Protein AF-A0A6I4R795-F1 (afdb_monomer)

Foldseek 3Di:
DDDDDDDVVVVVVVVVVVVVPDDPPPPQDDLVVLLVLLVVQLVLLVLLLVLLVCCQVVNPVVVSVVSNVVSLVSNVVSLVSQCSNQPDPQLNVLSVVLVVLSVVLNVLSPDRDDPVSSVVNVVSSVVSSVSSVVSSVVSVD

Solvent-accessible surface area (backbone atoms only — not comparable to full-atom values): 7794 Å² total; per-residue (Å²): 140,87,86,86,87,8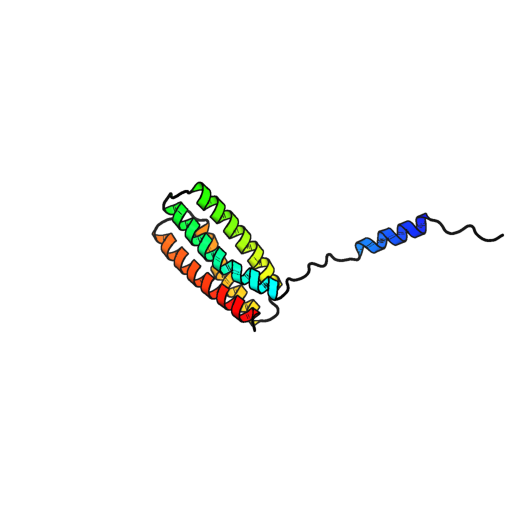0,60,70,68,60,57,54,56,57,58,64,60,59,71,76,71,63,73,84,79,76,74,72,68,50,68,73,55,45,38,52,42,32,53,46,41,31,57,31,39,53,47,34,50,51,19,40,52,26,43,56,68,66,48,64,37,71,61,20,49,54,50,27,55,54,28,52,55,51,43,51,56,41,50,52,55,46,65,72,42,43,89,47,69,67,48,39,53,44,48,52,56,34,47,57,47,44,54,60,36,49,57,57,63,75,43,85,64,46,77,72,54,50,55,54,46,49,53,40,32,53,52,41,30,53,39,25,50,52,42,29,61,59,66,75,107

Secondary structure (DSSP, 8-state):
-------HHHHHHHHHHHTTS------PPPHHHHHHHHHHHHHHHHHHHHHHHHHHTTSSHHHHHHHHHHHHHHHHHHHHHHHHH--SHHHHHHHHHHHHHHHHHHHHHTSPP-HHHHHHHHHHHHHHHHHHHHHHHHH--

Mean predicted aligned error: 9.08 Å

Radius of gyration: 23.92 Å; Cα contacts (8 Å, |Δi|>4): 121; chains: 1; bounding box: 55×67×53 Å

Sequence (141 aa):
MFSRLLNPHLLGRLLLGLALLCPPAWAAIGDAEAMNLAGMQRMLSQRIAKSYLMIGAEVRSDVALQQLDQSVARFESNFLALSEYAPNADIRAALEQAGSTWQAYRELALSRPSREQAVHLLQLSDQLLAQSEQVVLLIER

pLDDT: mean 88.94, std 16.86, range [44.03, 98.88]

Structure (mmCIF, N/CA/C/O backbone):
data_AF-A0A6I4R795-F1
#
_entry.id   AF-A0A6I4R795-F1
#
loop_
_atom_site.group_PDB
_atom_site.id
_atom_site.type_symbol
_atom_site.label_atom_id
_atom_site.label_alt_id
_atom_site.label_comp_id
_atom_site.label_asym_id
_atom_site.label_entity_id
_atom_site.label_seq_id
_atom_site.pdbx_PDB_ins_code
_atom_site.Cartn_x
_atom_site.Cartn_y
_atom_site.Cartn_z
_atom_site.occupancy
_atom_site.B_iso_or_equiv
_atom_site.auth_seq_id
_atom_site.auth_comp_id
_atom_site.auth_asym_id
_atom_site.auth_atom_id
_atom_site.pdbx_PDB_model_num
ATOM 1 N N . MET A 1 1 ? 40.688 56.630 -31.949 1.00 44.94 1 MET A N 1
ATOM 2 C CA . MET A 1 1 ? 40.183 56.614 -30.558 1.00 44.94 1 MET A CA 1
ATOM 3 C C . MET A 1 1 ? 38.809 55.942 -30.551 1.00 44.94 1 MET A C 1
ATOM 5 O O . MET A 1 1 ? 37.789 56.601 -30.426 1.00 44.94 1 MET A O 1
ATOM 9 N N . PHE A 1 2 ? 38.785 54.630 -30.802 1.00 47.84 2 PHE A N 1
ATOM 10 C CA . PHE A 1 2 ? 37.574 53.807 -30.901 1.00 47.84 2 PHE A CA 1
ATOM 11 C C . PHE A 1 2 ? 37.565 52.845 -29.713 1.00 47.84 2 PHE A C 1
ATOM 13 O O . PHE A 1 2 ? 38.410 51.957 -29.661 1.00 47.84 2 PHE A O 1
ATOM 20 N N . SER A 1 3 ? 36.674 53.062 -28.745 1.00 44.03 3 SER A N 1
ATOM 21 C CA . SER A 1 3 ? 36.168 52.041 -27.804 1.00 44.03 3 SER A CA 1
ATOM 22 C C . SER A 1 3 ? 35.321 52.694 -26.706 1.00 44.03 3 SER A C 1
ATOM 24 O O . SER A 1 3 ? 35.666 52.751 -25.532 1.00 44.03 3 SER A O 1
ATOM 26 N N . ARG A 1 4 ? 34.141 53.173 -27.086 1.00 61.34 4 ARG A N 1
ATOM 27 C CA . ARG A 1 4 ? 32.976 53.118 -26.203 1.00 61.34 4 ARG A CA 1
ATOM 28 C C . ARG A 1 4 ? 31.919 52.405 -27.011 1.00 61.34 4 ARG A C 1
ATOM 30 O O . ARG A 1 4 ? 31.556 52.947 -28.042 1.00 61.34 4 ARG A O 1
ATOM 37 N N . LEU A 1 5 ? 31.538 51.200 -26.593 1.00 56.28 5 LEU A N 1
ATOM 38 C CA . LEU A 1 5 ? 30.256 50.526 -26.853 1.00 56.28 5 LEU A CA 1
ATOM 39 C C . LEU A 1 5 ? 30.387 49.049 -26.442 1.00 56.28 5 LEU A C 1
ATOM 41 O O . LEU A 1 5 ? 30.298 48.141 -27.257 1.00 56.28 5 LEU A O 1
ATOM 45 N N . LEU A 1 6 ? 30.585 48.802 -25.147 1.00 57.09 6 LEU A N 1
ATOM 46 C CA . LEU A 1 6 ? 30.118 47.553 -24.556 1.00 57.09 6 LEU A CA 1
ATOM 47 C C . LEU A 1 6 ? 29.203 47.943 -23.401 1.00 57.09 6 LEU A C 1
ATOM 49 O O . LEU A 1 6 ? 29.653 48.352 -22.335 1.00 57.09 6 LEU A O 1
ATOM 53 N N . ASN A 1 7 ? 27.904 47.957 -23.689 1.00 58.22 7 ASN A N 1
ATOM 54 C CA . ASN A 1 7 ? 26.872 48.392 -22.759 1.00 58.22 7 ASN A CA 1
ATOM 55 C C . ASN A 1 7 ? 26.670 47.269 -21.718 1.00 58.22 7 ASN A C 1
ATOM 57 O O . ASN A 1 7 ? 26.178 46.202 -22.092 1.00 58.22 7 ASN A O 1
ATOM 61 N N . PRO A 1 8 ? 27.014 47.459 -20.431 1.00 56.78 8 PRO A N 1
ATOM 62 C CA . PRO A 1 8 ? 26.956 46.391 -19.421 1.00 56.78 8 PRO A CA 1
ATOM 63 C C . PRO A 1 8 ? 25.525 45.871 -19.194 1.00 56.78 8 PRO A C 1
ATOM 65 O O . PRO A 1 8 ? 25.318 44.726 -18.799 1.00 56.78 8 PRO A O 1
ATOM 68 N N . HIS A 1 9 ? 24.521 46.682 -19.531 1.00 54.34 9 HIS A N 1
ATOM 69 C CA . HIS A 1 9 ? 23.107 46.319 -19.456 1.00 54.34 9 HIS A CA 1
ATOM 70 C C . HIS A 1 9 ? 22.657 45.329 -20.548 1.00 54.34 9 HIS A C 1
ATOM 72 O O . HIS A 1 9 ? 21.691 44.597 -20.332 1.00 54.34 9 HIS A O 1
ATOM 78 N N . LEU A 1 10 ? 23.346 45.269 -21.698 1.00 53.44 10 LEU A N 1
ATOM 79 C CA . LEU A 1 10 ? 23.061 44.284 -22.755 1.00 53.44 10 LEU A CA 1
ATOM 80 C C . LEU A 1 10 ? 23.545 42.883 -22.352 1.00 53.44 10 LEU A C 1
ATOM 82 O O . LEU A 1 10 ? 22.835 41.910 -22.591 1.00 53.44 10 LEU A O 1
ATOM 86 N N . LEU A 1 11 ? 24.690 42.787 -21.664 1.00 53.25 11 LEU A N 1
ATOM 87 C CA . LEU A 1 11 ? 25.207 41.520 -21.132 1.00 53.25 11 LEU A CA 1
ATOM 88 C C . LEU A 1 11 ? 24.305 40.958 -20.017 1.00 53.25 11 LEU A C 1
ATOM 90 O O . LEU A 1 11 ? 24.010 39.765 -19.997 1.00 53.25 11 LEU A O 1
ATOM 94 N N . GLY A 1 12 ? 23.815 41.825 -19.121 1.00 53.44 12 GLY A N 1
ATOM 95 C CA . GLY A 1 12 ? 22.928 41.424 -18.021 1.00 53.44 12 GLY A CA 1
ATOM 96 C C . GLY A 1 12 ? 21.555 40.923 -18.483 1.00 53.44 12 GLY A C 1
ATOM 97 O O . GLY A 1 12 ? 21.025 39.970 -17.915 1.00 53.44 12 GLY A O 1
ATOM 98 N N . ARG A 1 13 ? 20.992 41.508 -19.551 1.00 53.84 13 ARG A N 1
ATOM 99 C CA . ARG A 1 13 ? 19.722 41.047 -20.143 1.00 53.84 13 ARG A CA 1
ATOM 100 C C . ARG A 1 13 ? 19.858 39.721 -20.895 1.00 53.84 13 ARG A C 1
ATOM 102 O O . ARG A 1 13 ? 18.910 38.943 -20.896 1.00 53.84 13 ARG A O 1
ATOM 109 N N . LEU A 1 14 ? 21.025 39.443 -21.480 1.00 52.69 14 LEU A N 1
ATOM 110 C CA . LEU A 1 14 ? 21.303 38.167 -22.147 1.00 52.69 14 LEU A CA 1
ATOM 111 C C . LEU A 1 14 ? 21.451 37.011 -21.136 1.00 52.69 14 LEU A C 1
ATOM 113 O O . LEU A 1 14 ? 20.975 35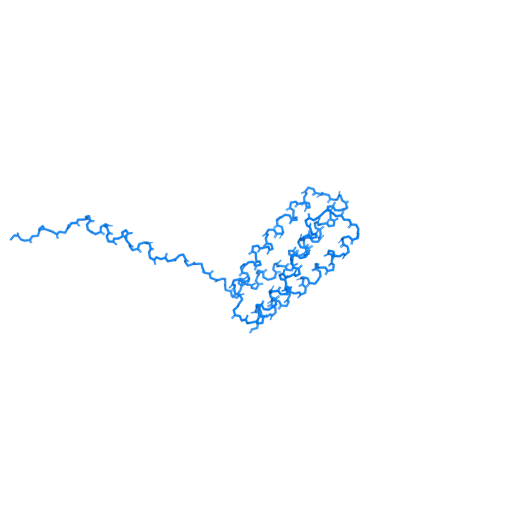.908 -21.386 1.00 52.69 14 LEU A O 1
ATOM 117 N N . LEU A 1 15 ? 22.054 37.278 -19.971 1.00 53.59 15 LEU A N 1
ATOM 118 C CA . LEU A 1 15 ? 22.237 36.292 -18.898 1.00 53.59 15 LEU A CA 1
ATOM 119 C C . LEU A 1 15 ? 20.935 35.968 -18.143 1.00 53.59 15 LEU A C 1
ATOM 121 O O . LEU A 1 15 ? 20.735 34.819 -17.758 1.00 53.59 15 LEU A O 1
ATOM 125 N N . LEU A 1 16 ? 20.020 36.934 -17.979 1.00 52.47 16 LEU A N 1
ATOM 126 C CA . LEU A 1 16 ? 18.722 36.689 -17.329 1.00 52.47 16 LEU A CA 1
ATOM 127 C C . LEU A 1 16 ? 17.754 35.856 -18.191 1.00 52.47 16 LEU A C 1
ATOM 129 O O . LEU A 1 16 ? 16.878 35.186 -17.653 1.00 52.47 16 LEU A O 1
ATOM 133 N N . GLY A 1 17 ? 17.905 35.887 -19.520 1.00 54.12 17 GLY A N 1
ATOM 134 C CA . GLY A 1 17 ? 17.076 35.103 -20.443 1.00 54.12 17 GLY A CA 1
ATOM 135 C C . GLY A 1 17 ? 17.434 33.614 -20.491 1.00 54.12 17 GLY A C 1
ATOM 136 O O . GLY A 1 17 ? 16.569 32.790 -20.774 1.00 54.12 17 GLY A O 1
ATOM 137 N N . LEU A 1 18 ? 18.684 33.247 -20.178 1.00 55.31 18 LEU A N 1
ATOM 138 C CA . LEU A 1 18 ? 19.157 31.860 -20.281 1.00 55.31 18 LEU A CA 1
ATOM 139 C C . LEU A 1 18 ? 18.729 30.966 -19.104 1.00 55.31 18 LEU A C 1
ATOM 141 O O . LEU A 1 18 ? 18.682 29.748 -19.250 1.00 55.31 18 LEU A O 1
ATOM 145 N N . ALA A 1 19 ? 18.399 31.547 -17.947 1.00 54.69 19 ALA A N 1
ATOM 146 C CA . ALA A 1 19 ? 18.033 30.791 -16.746 1.00 54.69 19 ALA A CA 1
ATOM 147 C C . ALA A 1 19 ? 16.602 30.212 -16.783 1.00 54.69 19 ALA A C 1
ATOM 149 O O . ALA A 1 19 ? 16.281 29.334 -15.989 1.00 54.69 19 ALA A O 1
ATOM 150 N N . LEU A 1 20 ? 15.749 30.673 -17.707 1.00 56.16 20 LEU A N 1
ATOM 151 C CA . LEU A 1 20 ? 14.352 30.229 -17.844 1.00 56.16 20 LEU A CA 1
ATOM 152 C C . LEU A 1 20 ? 14.162 29.072 -18.843 1.00 56.16 20 LEU A C 1
ATOM 154 O O . LEU A 1 20 ? 13.042 28.611 -19.035 1.00 56.16 20 LEU A O 1
ATOM 158 N N . LEU A 1 21 ? 15.238 28.605 -19.485 1.00 59.59 21 LEU A N 1
ATOM 159 C CA . LEU A 1 21 ? 15.201 27.540 -20.498 1.00 59.59 21 LEU A CA 1
ATOM 160 C C . LEU A 1 21 ? 15.594 26.161 -19.958 1.00 59.59 21 LEU A C 1
ATOM 162 O O . LEU A 1 21 ? 15.580 25.197 -20.719 1.00 59.59 21 LEU A O 1
ATOM 166 N N . CYS A 1 22 ? 15.947 26.047 -18.676 1.00 57.31 22 CYS A N 1
ATOM 167 C CA . CYS A 1 22 ? 16.197 24.751 -18.061 1.00 57.31 22 CYS A CA 1
ATOM 168 C C . CYS A 1 22 ? 14.867 24.218 -17.510 1.00 57.31 22 CYS A C 1
ATOM 170 O O . CYS A 1 22 ? 14.406 24.729 -16.484 1.00 57.31 22 CYS A O 1
ATOM 172 N N . PRO A 1 23 ? 14.206 23.244 -18.164 1.00 61.44 23 PRO A N 1
ATOM 173 C CA . PRO A 1 23 ? 13.105 22.552 -17.514 1.00 61.44 23 PRO A CA 1
ATOM 174 C C . PRO A 1 23 ? 13.640 21.936 -16.213 1.00 61.44 23 PRO A C 1
ATOM 176 O O . PRO A 1 23 ? 14.790 21.484 -16.190 1.00 61.44 23 PRO A O 1
ATOM 179 N N . PRO A 1 24 ? 12.857 21.915 -15.120 1.00 59.56 24 PRO A N 1
ATOM 180 C CA . PRO A 1 24 ? 13.253 21.155 -13.950 1.00 59.56 24 PRO A CA 1
ATOM 181 C C . PRO A 1 24 ? 13.452 19.708 -14.406 1.00 59.56 24 PRO A C 1
ATOM 183 O O . PRO A 1 24 ? 12.507 19.049 -14.834 1.00 59.56 24 PRO A O 1
ATOM 186 N N . ALA A 1 25 ? 14.693 19.229 -14.371 1.00 54.62 25 ALA A N 1
ATOM 187 C CA . ALA A 1 25 ? 14.978 17.824 -14.574 1.00 54.62 25 ALA A CA 1
ATOM 188 C C . ALA A 1 25 ? 14.459 17.097 -13.332 1.00 54.62 25 ALA A C 1
ATOM 190 O O . ALA A 1 25 ? 15.159 16.979 -12.328 1.00 54.62 25 ALA A O 1
ATOM 191 N N . TRP A 1 26 ? 13.196 16.674 -13.366 1.00 57.97 26 TRP A N 1
ATOM 192 C CA . TRP A 1 26 ? 12.729 15.624 -12.476 1.00 57.97 26 TRP A CA 1
ATOM 193 C C . TRP A 1 26 ? 13.479 14.381 -12.928 1.00 57.97 26 TRP A C 1
ATOM 195 O O . TRP A 1 26 ? 13.158 13.787 -13.955 1.00 57.97 26 TRP A O 1
ATOM 205 N N . ALA A 1 27 ? 14.584 14.083 -12.249 1.00 60.44 27 ALA A N 1
ATOM 206 C CA . ALA A 1 27 ? 15.297 12.849 -12.493 1.00 60.44 27 ALA A CA 1
ATOM 207 C C . ALA A 1 27 ? 14.328 11.719 -12.141 1.00 60.44 27 ALA A C 1
ATOM 209 O O . ALA A 1 27 ? 13.964 11.561 -10.977 1.00 60.44 27 ALA A O 1
ATOM 210 N N . ALA A 1 28 ? 13.868 10.987 -13.157 1.00 77.69 28 ALA A N 1
ATOM 211 C CA . ALA A 1 28 ? 13.176 9.730 -12.936 1.00 77.69 28 ALA A CA 1
ATOM 212 C C . ALA A 1 28 ? 14.075 8.847 -12.058 1.00 77.69 28 ALA A C 1
ATOM 214 O O . ALA A 1 28 ? 15.293 8.808 -12.262 1.00 77.69 28 ALA A O 1
ATOM 215 N N . ILE A 1 29 ? 13.484 8.194 -11.057 1.00 91.62 29 ILE A N 1
ATOM 216 C CA . ILE A 1 29 ? 14.232 7.331 -10.140 1.00 91.62 29 ILE A CA 1
ATOM 217 C C . ILE A 1 29 ? 14.940 6.219 -10.929 1.00 91.62 29 ILE A C 1
ATOM 219 O O . ILE A 1 29 ? 14.424 5.733 -11.934 1.00 91.62 29 ILE A O 1
ATOM 223 N N . GLY A 1 30 ? 16.135 5.826 -10.491 1.00 92.88 30 GLY A N 1
ATOM 224 C CA . GLY A 1 30 ? 16.864 4.702 -11.089 1.00 92.88 30 GLY A CA 1
ATOM 225 C C . GLY A 1 30 ? 16.435 3.351 -10.509 1.00 92.88 30 GLY A C 1
ATOM 226 O O . GLY A 1 30 ? 15.780 3.299 -9.468 1.00 92.88 30 GLY A O 1
ATOM 227 N N . ASP A 1 31 ? 16.881 2.251 -11.122 1.00 92.56 31 ASP A N 1
ATOM 228 C CA . ASP A 1 31 ? 16.495 0.879 -10.740 1.00 92.56 31 ASP A CA 1
ATOM 229 C C . ASP A 1 31 ? 16.756 0.564 -9.258 1.00 92.56 31 ASP A C 1
ATOM 231 O O . ASP A 1 31 ? 15.908 -0.007 -8.577 1.00 92.56 31 ASP A O 1
ATOM 235 N N . ALA A 1 32 ? 17.904 0.990 -8.718 1.00 93.88 32 ALA A N 1
ATOM 236 C CA . ALA A 1 32 ? 18.248 0.767 -7.312 1.00 93.88 32 ALA A CA 1
ATOM 237 C C . ALA A 1 32 ? 17.300 1.503 -6.346 1.00 93.88 32 ALA A C 1
ATOM 239 O O . ALA A 1 32 ? 16.933 0.976 -5.293 1.00 93.88 32 ALA A O 1
ATOM 240 N N . GLU A 1 33 ? 16.887 2.720 -6.702 1.00 96.06 33 GLU A N 1
ATOM 241 C CA . GLU A 1 33 ? 15.919 3.479 -5.915 1.00 96.06 33 GLU A CA 1
ATOM 242 C C . GLU A 1 33 ? 14.526 2.858 -6.037 1.00 96.06 33 GLU A C 1
ATOM 244 O O . GLU A 1 33 ? 13.886 2.617 -5.014 1.00 96.06 33 GLU A O 1
ATOM 249 N N . ALA A 1 34 ? 14.097 2.504 -7.251 1.00 95.75 34 ALA A N 1
ATOM 250 C CA . ALA A 1 34 ? 12.834 1.818 -7.500 1.00 95.75 34 ALA A CA 1
ATOM 251 C C . ALA A 1 34 ? 12.735 0.494 -6.721 1.00 95.75 34 ALA A C 1
ATOM 253 O O . ALA A 1 34 ? 11.729 0.239 -6.059 1.00 95.75 34 ALA A O 1
ATOM 254 N N . MET A 1 35 ? 13.801 -0.307 -6.697 1.00 94.69 35 MET A N 1
ATOM 255 C CA . MET A 1 35 ? 13.879 -1.543 -5.915 1.00 94.69 35 MET A CA 1
ATOM 256 C C . MET A 1 35 ? 13.709 -1.285 -4.412 1.00 94.69 35 MET A C 1
ATOM 258 O O . MET A 1 35 ? 12.946 -1.983 -3.741 1.00 94.69 35 MET A O 1
ATOM 262 N N . ASN A 1 36 ? 14.357 -0.246 -3.874 1.00 97.25 36 ASN A N 1
ATOM 263 C CA . ASN A 1 36 ? 14.192 0.142 -2.474 1.00 97.25 36 ASN A CA 1
ATOM 264 C C . ASN A 1 36 ? 12.764 0.633 -2.173 1.00 97.25 36 ASN A C 1
ATOM 266 O O . ASN A 1 36 ? 12.182 0.239 -1.160 1.00 97.25 36 ASN A O 1
ATOM 270 N N . LEU A 1 37 ? 12.171 1.455 -3.048 1.00 98.06 37 LEU A N 1
ATOM 271 C CA . LEU A 1 37 ? 10.789 1.915 -2.893 1.00 98.06 37 LEU A CA 1
ATOM 272 C C . LEU A 1 37 ? 9.804 0.738 -2.917 1.00 98.06 37 LEU A C 1
ATOM 274 O O . LEU A 1 37 ? 8.981 0.626 -2.009 1.00 98.06 37 LEU A O 1
ATOM 278 N N . ALA A 1 38 ? 9.922 -0.169 -3.891 1.00 95.94 38 ALA A N 1
ATOM 279 C CA . ALA A 1 38 ? 9.095 -1.372 -3.992 1.00 95.94 38 ALA A CA 1
ATOM 280 C C . ALA A 1 38 ? 9.283 -2.289 -2.770 1.00 95.94 38 ALA A C 1
ATOM 282 O O . ALA A 1 38 ? 8.313 -2.771 -2.181 1.00 95.94 38 ALA A O 1
ATOM 283 N N . GLY A 1 39 ? 10.523 -2.440 -2.298 1.00 96.69 39 GLY A N 1
ATOM 284 C CA . GLY A 1 39 ? 10.837 -3.141 -1.059 1.00 96.69 39 GLY A CA 1
ATOM 285 C C . GLY A 1 39 ? 10.155 -2.522 0.166 1.00 96.69 39 GLY A C 1
ATOM 286 O O . GLY A 1 39 ? 9.600 -3.250 0.992 1.00 96.69 39 GLY A O 1
ATOM 287 N N . MET A 1 40 ? 10.128 -1.189 0.268 1.00 98.44 40 MET A N 1
ATOM 288 C CA . MET A 1 40 ? 9.428 -0.482 1.343 1.00 98.44 40 MET A CA 1
ATOM 289 C C . MET A 1 40 ? 7.912 -0.683 1.303 1.00 98.44 40 MET A C 1
ATOM 291 O O . MET A 1 40 ? 7.312 -0.720 2.378 1.00 98.44 40 MET A O 1
ATOM 295 N N . GLN A 1 41 ? 7.291 -0.850 0.129 1.00 98.25 41 GLN A N 1
ATOM 296 C CA . GLN A 1 41 ? 5.841 -1.085 0.029 1.00 98.25 41 GLN A CA 1
ATOM 297 C C . GLN A 1 41 ? 5.401 -2.333 0.800 1.00 98.25 41 GLN A C 1
ATOM 299 O O . GLN A 1 41 ? 4.384 -2.297 1.495 1.00 98.25 41 GLN A O 1
ATOM 304 N N . ARG A 1 42 ? 6.218 -3.395 0.800 1.00 97.75 42 ARG A N 1
ATOM 305 C CA . ARG A 1 42 ? 5.984 -4.599 1.615 1.00 97.75 42 ARG A CA 1
ATOM 306 C C . ARG A 1 42 ? 5.897 -4.263 3.100 1.00 97.75 42 ARG A C 1
ATOM 308 O O . ARG A 1 42 ? 4.899 -4.548 3.755 1.00 97.75 42 ARG A O 1
ATOM 315 N N . MET A 1 43 ? 6.918 -3.591 3.621 1.00 98.44 43 MET A N 1
ATOM 316 C CA . MET A 1 43 ? 6.971 -3.200 5.030 1.00 98.44 43 MET A CA 1
ATOM 317 C C . MET A 1 43 ? 5.850 -2.213 5.396 1.00 98.44 43 MET A C 1
ATOM 319 O O . MET A 1 43 ? 5.243 -2.334 6.461 1.00 98.44 43 MET A O 1
ATOM 323 N N . LEU A 1 44 ? 5.543 -1.257 4.517 1.00 98.81 44 LEU A N 1
ATOM 324 C CA . LEU A 1 44 ? 4.477 -0.277 4.717 1.00 98.81 44 LEU A CA 1
ATOM 325 C C . LEU A 1 44 ? 3.098 -0.939 4.760 1.00 98.81 44 LEU A C 1
ATOM 327 O O . LEU A 1 44 ? 2.340 -0.639 5.678 1.00 98.81 44 LEU A O 1
ATOM 331 N N . SER A 1 45 ? 2.804 -1.876 3.851 1.00 98.44 45 SER A N 1
ATOM 332 C CA . SER A 1 45 ? 1.528 -2.608 3.835 1.00 98.44 45 SER A CA 1
ATOM 333 C C . SER A 1 45 ? 1.265 -3.313 5.169 1.00 98.44 45 SER A C 1
ATOM 335 O O . SER A 1 45 ? 0.226 -3.103 5.790 1.00 98.44 45 SER A O 1
ATOM 337 N N . GLN A 1 46 ? 2.261 -4.027 5.691 1.00 98.62 46 GLN A N 1
ATOM 338 C CA . GLN A 1 46 ? 2.161 -4.764 6.949 1.00 98.62 46 GLN A CA 1
ATOM 339 C C . GLN A 1 46 ? 2.090 -3.834 8.169 1.00 98.62 46 GLN A C 1
ATOM 341 O O . GLN A 1 46 ? 1.379 -4.107 9.138 1.00 98.62 46 GLN A O 1
ATOM 346 N N . ARG A 1 47 ? 2.794 -2.695 8.129 1.00 98.81 47 ARG A N 1
ATOM 347 C CA . ARG A 1 47 ? 2.714 -1.680 9.188 1.00 98.81 47 ARG A CA 1
ATOM 348 C C . ARG A 1 47 ? 1.334 -1.023 9.247 1.00 98.81 47 ARG A C 1
ATOM 350 O O . ARG A 1 47 ? 0.838 -0.815 10.349 1.00 98.81 47 ARG A O 1
ATOM 357 N N . ILE A 1 48 ? 0.702 -0.765 8.101 1.00 98.88 48 ILE A N 1
ATOM 358 C CA . ILE A 1 48 ? -0.685 -0.281 8.025 1.00 98.88 48 ILE A CA 1
ATOM 359 C C . ILE A 1 48 ? -1.632 -1.291 8.682 1.00 98.88 48 ILE A C 1
ATOM 361 O O . ILE A 1 48 ? -2.412 -0.905 9.552 1.00 98.88 48 ILE A O 1
ATOM 365 N N . ALA A 1 49 ? -1.504 -2.583 8.357 1.00 98.69 49 ALA A N 1
ATOM 366 C CA . ALA A 1 49 ? -2.349 -3.628 8.935 1.00 98.69 49 ALA A CA 1
ATOM 367 C C . ALA A 1 49 ? -2.196 -3.700 10.453 1.00 98.69 49 ALA A C 1
ATOM 369 O O . ALA A 1 49 ? -3.182 -3.687 11.191 1.00 98.69 49 ALA A O 1
ATOM 370 N N . LYS A 1 50 ? -0.951 -3.692 10.935 1.00 98.62 50 LYS A N 1
ATOM 371 C CA . LYS A 1 50 ? -0.660 -3.661 12.367 1.00 98.62 50 LYS A CA 1
ATOM 372 C C . LYS A 1 50 ? -1.296 -2.449 13.052 1.00 98.62 50 LYS A C 1
ATOM 374 O O . LYS A 1 50 ? -1.936 -2.620 14.087 1.00 98.62 50 LYS A O 1
ATOM 379 N N . SER A 1 51 ? -1.131 -1.249 12.496 1.00 98.81 51 SER A N 1
ATOM 380 C CA . SER A 1 51 ? -1.710 -0.029 13.063 1.00 98.81 51 SER A CA 1
ATOM 381 C C . SER A 1 51 ? -3.235 -0.087 13.108 1.00 98.81 51 SER A C 1
ATOM 383 O O . SER A 1 51 ? -3.817 0.220 14.145 1.00 98.81 51 SER A O 1
ATOM 385 N N . TYR A 1 52 ? -3.883 -0.547 12.038 1.00 98.69 52 TYR A N 1
ATOM 386 C CA . TYR A 1 52 ? -5.336 -0.710 11.989 1.00 98.69 52 TYR A CA 1
ATOM 387 C C . TYR A 1 52 ? -5.850 -1.653 13.087 1.00 98.69 52 TYR A C 1
ATOM 389 O O . TYR A 1 52 ? -6.790 -1.323 13.814 1.00 98.69 52 TYR A O 1
ATOM 397 N N . LEU A 1 53 ? -5.191 -2.803 13.267 1.00 98.44 53 LEU A N 1
ATOM 398 C CA . LEU A 1 53 ? -5.533 -3.760 14.322 1.00 98.44 53 LEU A CA 1
ATOM 399 C C . LEU A 1 53 ? -5.313 -3.181 15.723 1.00 98.44 53 LEU A C 1
ATOM 401 O O . LEU A 1 53 ? -6.130 -3.406 16.611 1.00 98.44 53 LEU A O 1
ATOM 405 N N . MET A 1 54 ? -4.234 -2.421 15.925 1.00 98.50 54 MET A N 1
ATOM 406 C CA . MET A 1 54 ? -3.966 -1.748 17.198 1.00 98.50 54 MET A CA 1
ATOM 407 C C . MET A 1 54 ? -5.041 -0.709 17.535 1.00 98.50 54 MET A C 1
ATOM 409 O O . MET A 1 54 ? -5.481 -0.663 18.682 1.00 98.50 54 MET A O 1
ATOM 413 N N . ILE A 1 55 ? -5.505 0.070 16.550 1.00 98.44 55 ILE A N 1
ATOM 414 C CA . ILE A 1 55 ? -6.609 1.027 16.725 1.00 98.44 55 ILE A CA 1
ATOM 415 C C . ILE A 1 55 ? -7.891 0.283 17.115 1.00 98.44 55 ILE A C 1
ATOM 417 O O . ILE A 1 55 ? -8.541 0.660 18.087 1.00 98.44 55 ILE A O 1
ATOM 421 N N . GLY A 1 56 ? -8.240 -0.791 16.398 1.00 97.50 56 GLY A N 1
ATOM 422 C CA . GLY A 1 56 ? -9.443 -1.579 16.686 1.00 97.50 56 GLY A CA 1
ATOM 423 C C . GLY A 1 56 ? -9.409 -2.321 18.023 1.00 97.50 56 GLY A C 1
ATOM 424 O O . GLY A 1 56 ? -10.457 -2.553 18.617 1.00 97.50 56 GLY A O 1
ATOM 425 N N . ALA A 1 57 ? -8.217 -2.671 18.507 1.00 97.62 57 ALA A N 1
ATOM 426 C CA . ALA A 1 57 ? -8.008 -3.284 19.816 1.00 97.62 57 ALA A CA 1
ATOM 427 C C . ALA A 1 57 ? -7.823 -2.260 20.953 1.00 97.62 57 ALA A C 1
ATOM 429 O O . ALA A 1 57 ? -7.571 -2.662 22.086 1.00 97.62 57 ALA A O 1
ATOM 430 N N . GLU A 1 58 ? -7.902 -0.958 20.656 1.00 97.25 58 GLU A N 1
ATOM 431 C CA . GLU A 1 58 ? -7.673 0.142 21.603 1.00 97.25 58 GLU A CA 1
ATOM 432 C C . GLU A 1 58 ? -6.290 0.099 22.291 1.00 97.25 58 GLU A C 1
ATOM 434 O O . GLU A 1 58 ? -6.097 0.558 23.419 1.00 97.25 58 GLU A O 1
ATOM 439 N N . VAL A 1 59 ? -5.282 -0.440 21.599 1.00 97.69 59 VAL A N 1
ATOM 440 C CA . VAL A 1 59 ? -3.912 -0.564 22.109 1.00 97.69 59 VAL A CA 1
ATOM 441 C C . VAL A 1 59 ? -3.062 0.581 21.577 1.00 97.69 59 VAL A C 1
ATOM 443 O O . VAL A 1 59 ? -2.671 0.579 20.411 1.00 97.69 59 VAL A O 1
ATOM 446 N N . ARG A 1 60 ? -2.692 1.523 22.457 1.00 96.75 60 ARG A N 1
ATOM 447 C CA . ARG A 1 60 ? -1.834 2.678 22.111 1.00 96.75 60 ARG A CA 1
ATOM 448 C C . ARG A 1 60 ? -2.343 3.412 20.858 1.00 96.75 60 ARG A C 1
ATOM 450 O O . ARG A 1 60 ? -1.579 3.665 19.924 1.00 96.75 60 ARG A O 1
ATOM 457 N N . SER A 1 61 ? -3.650 3.670 20.815 1.00 95.19 61 SER A N 1
ATOM 458 C CA . SER A 1 61 ? -4.363 4.130 19.616 1.00 95.19 61 SER A CA 1
ATOM 459 C C . SER A 1 61 ? -3.837 5.450 19.052 1.00 95.19 61 SER A C 1
ATOM 461 O O . SER A 1 61 ? -3.865 5.644 17.843 1.00 95.19 61 SER A O 1
ATOM 463 N N . ASP A 1 62 ? -3.317 6.332 19.903 1.00 97.25 62 ASP A N 1
ATOM 464 C CA . ASP A 1 62 ? -2.655 7.583 19.524 1.00 97.25 62 ASP A CA 1
ATOM 465 C C . ASP A 1 62 ? -1.413 7.332 18.653 1.00 97.25 62 ASP A C 1
ATOM 467 O O . ASP A 1 62 ? -1.280 7.875 17.554 1.00 97.25 62 ASP A O 1
ATOM 471 N N . VAL A 1 63 ? -0.535 6.436 19.107 1.00 98.12 63 VAL A N 1
ATOM 472 C CA . VAL A 1 63 ? 0.668 6.031 18.371 1.00 98.12 63 VAL A CA 1
ATOM 473 C C . VAL A 1 63 ? 0.291 5.247 17.118 1.00 98.12 63 VAL A C 1
ATOM 475 O O . VAL A 1 63 ? 0.903 5.433 16.067 1.00 98.12 63 VAL A O 1
ATOM 478 N N . ALA A 1 64 ? -0.710 4.370 17.215 1.00 98.44 64 ALA A N 1
ATOM 479 C CA . ALA A 1 64 ? -1.169 3.562 16.093 1.00 98.44 64 ALA A CA 1
ATOM 480 C C . ALA A 1 64 ? -1.739 4.428 14.960 1.00 98.44 64 ALA A C 1
ATOM 482 O O . ALA A 1 64 ? -1.395 4.193 13.802 1.00 98.44 64 ALA A O 1
ATOM 483 N N . LEU A 1 65 ? -2.530 5.455 15.294 1.00 98.50 65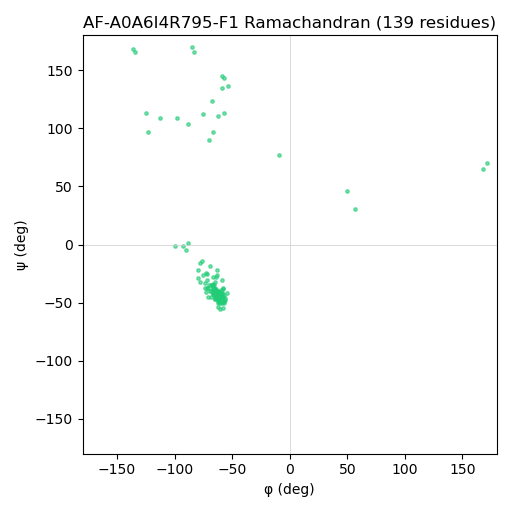 LEU A N 1
ATOM 484 C CA . LEU A 1 65 ? -3.078 6.416 14.337 1.00 98.50 65 LEU A CA 1
ATOM 485 C C . LEU A 1 65 ? -1.965 7.203 13.638 1.00 98.50 65 LEU A C 1
ATOM 487 O O . LEU A 1 65 ? -1.914 7.237 12.413 1.00 98.50 65 LEU A O 1
ATOM 491 N N . GLN A 1 66 ? -0.997 7.729 14.395 1.00 98.56 66 GLN A N 1
ATOM 492 C CA . GLN A 1 66 ? 0.152 8.418 13.803 1.00 98.56 66 GLN A CA 1
ATOM 493 C C . GLN A 1 66 ? 0.945 7.505 12.850 1.00 98.56 66 GLN A C 1
ATOM 495 O O . GLN A 1 66 ? 1.366 7.930 11.773 1.00 98.56 66 GLN A O 1
ATOM 500 N N . GLN A 1 67 ? 1.159 6.243 13.234 1.00 98.69 67 GLN A N 1
ATOM 501 C CA . GLN A 1 67 ? 1.845 5.266 12.387 1.00 98.69 67 GLN A CA 1
ATOM 502 C C . GLN A 1 67 ? 1.042 4.914 11.134 1.00 98.69 67 GLN A C 1
ATOM 504 O O . GLN A 1 67 ? 1.651 4.730 10.077 1.00 98.69 67 GLN A O 1
ATOM 509 N N . LEU A 1 68 ? -0.285 4.818 11.243 1.00 98.81 68 LEU A N 1
ATOM 510 C CA . LEU A 1 68 ? -1.178 4.580 10.114 1.00 98.81 68 LEU A CA 1
ATOM 511 C C . LEU A 1 68 ? -1.048 5.716 9.098 1.00 98.81 68 LEU A C 1
ATOM 513 O O . LEU A 1 68 ? -0.672 5.458 7.957 1.00 98.81 68 LEU A O 1
ATOM 517 N N . ASP A 1 69 ? -1.244 6.959 9.539 1.00 98.62 69 ASP A N 1
ATOM 518 C CA . ASP A 1 69 ? -1.199 8.149 8.684 1.00 98.62 69 ASP A CA 1
ATOM 519 C C . ASP A 1 69 ? 0.146 8.276 7.960 1.00 98.62 69 ASP A C 1
ATOM 521 O O . ASP A 1 69 ? 0.208 8.431 6.739 1.00 98.62 69 ASP A O 1
ATOM 525 N N . GLN A 1 70 ? 1.250 8.135 8.702 1.00 98.81 70 GLN A N 1
ATOM 526 C CA . GLN A 1 70 ? 2.597 8.187 8.132 1.00 98.81 70 GLN A CA 1
ATOM 527 C C . GLN A 1 70 ? 2.842 7.070 7.119 1.00 98.81 70 GLN A C 1
ATOM 529 O O . GLN A 1 70 ? 3.492 7.294 6.098 1.00 98.81 70 GLN A O 1
ATOM 534 N N . SER A 1 71 ? 2.352 5.862 7.401 1.00 98.88 71 SER A N 1
ATOM 535 C CA . SER A 1 71 ? 2.567 4.715 6.521 1.00 98.88 71 SER A CA 1
ATOM 536 C C . SER A 1 71 ? 1.738 4.827 5.247 1.00 98.88 71 SER A C 1
ATOM 538 O O . SER A 1 71 ? 2.270 4.564 4.174 1.00 98.88 71 SER A O 1
ATOM 540 N N . VAL A 1 72 ? 0.483 5.276 5.342 1.00 98.88 72 VAL A N 1
ATOM 541 C CA . VAL A 1 72 ? -0.377 5.521 4.176 1.00 98.88 72 VAL A CA 1
ATOM 542 C C . VAL A 1 72 ? 0.229 6.603 3.284 1.00 98.88 72 VAL A C 1
ATOM 544 O O . VAL A 1 72 ? 0.427 6.363 2.095 1.00 98.88 72 VAL A O 1
ATOM 547 N N . ALA A 1 73 ? 0.619 7.748 3.853 1.00 98.75 73 ALA A N 1
ATOM 548 C CA . ALA A 1 73 ? 1.218 8.841 3.086 1.00 98.75 73 ALA A CA 1
ATOM 549 C C . ALA A 1 73 ? 2.536 8.426 2.407 1.00 98.75 73 ALA A C 1
ATOM 551 O O . ALA A 1 73 ? 2.779 8.736 1.239 1.00 98.75 73 ALA A O 1
ATOM 552 N N . ARG A 1 74 ? 3.394 7.684 3.123 1.00 98.75 74 ARG A N 1
ATOM 553 C CA . ARG A 1 74 ? 4.651 7.166 2.563 1.00 98.75 74 ARG A CA 1
ATOM 554 C C . ARG A 1 74 ? 4.388 6.145 1.455 1.00 98.75 74 ARG A C 1
ATOM 556 O O . ARG A 1 74 ? 5.089 6.177 0.448 1.00 98.75 74 ARG A O 1
ATOM 563 N N . PHE A 1 75 ? 3.399 5.266 1.628 1.00 98.75 75 PHE A N 1
ATOM 564 C CA . PHE A 1 75 ? 3.031 4.283 0.611 1.00 98.75 75 PHE A CA 1
ATOM 565 C C . PHE A 1 75 ? 2.577 4.974 -0.675 1.00 98.75 75 PHE A C 1
ATOM 567 O O . PHE A 1 75 ? 3.078 4.631 -1.743 1.00 98.75 75 PHE A O 1
ATOM 574 N N . GLU A 1 76 ? 1.684 5.965 -0.584 1.00 98.44 76 GLU A N 1
ATOM 575 C CA . GLU A 1 76 ? 1.210 6.727 -1.747 1.00 98.44 76 GLU A CA 1
ATOM 576 C C . GLU A 1 76 ? 2.354 7.427 -2.477 1.00 98.44 76 GLU A C 1
ATOM 578 O O . GLU A 1 76 ? 2.489 7.283 -3.689 1.00 98.44 76 GLU A O 1
ATOM 583 N N . SER A 1 77 ? 3.207 8.142 -1.740 1.00 98.31 77 SER A N 1
ATOM 584 C CA . SER A 1 77 ? 4.345 8.850 -2.328 1.00 98.31 77 SER A CA 1
ATOM 585 C C . SER A 1 77 ? 5.301 7.896 -3.048 1.00 98.31 77 SER A C 1
ATOM 587 O O . SER A 1 77 ? 5.708 8.182 -4.173 1.00 98.31 77 SER A O 1
ATOM 589 N N . ASN A 1 78 ? 5.624 6.751 -2.439 1.00 98.25 78 ASN A N 1
ATOM 590 C CA . ASN A 1 78 ? 6.450 5.728 -3.078 1.00 98.25 78 ASN A CA 1
ATOM 591 C C . ASN A 1 78 ? 5.760 5.147 -4.322 1.00 98.25 78 ASN A C 1
ATOM 593 O O . ASN A 1 78 ? 6.408 4.922 -5.340 1.00 98.25 78 ASN A O 1
ATOM 597 N N . PHE A 1 79 ? 4.451 4.892 -4.244 1.00 98.00 79 PHE A N 1
ATOM 598 C CA . PHE A 1 79 ? 3.682 4.288 -5.330 1.00 98.00 79 PHE A CA 1
ATOM 599 C C . PHE A 1 79 ? 3.605 5.204 -6.557 1.00 98.00 79 PHE A C 1
ATOM 601 O O . PHE A 1 79 ? 3.715 4.722 -7.684 1.00 98.00 79 PHE A O 1
ATOM 608 N N . LEU A 1 80 ? 3.473 6.517 -6.349 1.00 97.06 80 LEU A N 1
ATOM 609 C CA . LEU A 1 80 ? 3.527 7.509 -7.425 1.00 97.06 80 LEU A CA 1
ATOM 610 C C . LEU A 1 80 ? 4.884 7.479 -8.138 1.00 97.06 80 LEU A C 1
ATOM 612 O O . LEU A 1 80 ? 4.922 7.318 -9.354 1.00 97.06 80 LEU A O 1
ATOM 616 N N . ALA A 1 81 ? 5.986 7.518 -7.384 1.00 96.81 81 ALA A N 1
ATOM 617 C CA . ALA A 1 81 ? 7.332 7.455 -7.957 1.00 96.81 81 ALA A CA 1
ATOM 618 C C . ALA A 1 81 ? 7.580 6.147 -8.737 1.00 96.81 81 ALA A C 1
ATOM 620 O O . ALA A 1 81 ? 8.145 6.164 -9.829 1.00 96.81 81 ALA A O 1
ATOM 621 N N . LEU A 1 82 ? 7.104 5.009 -8.217 1.00 96.94 82 LEU A N 1
ATOM 622 C CA . LEU A 1 82 ? 7.170 3.720 -8.915 1.00 96.94 82 LEU A CA 1
ATOM 623 C C . LEU A 1 82 ? 6.345 3.712 -10.212 1.00 96.94 82 LEU A C 1
ATOM 625 O O . LEU A 1 82 ? 6.791 3.169 -11.224 1.00 96.94 82 LEU A O 1
ATOM 629 N N . SER A 1 83 ? 5.160 4.325 -10.192 1.00 95.44 83 SER A N 1
ATOM 630 C CA . SER A 1 83 ? 4.272 4.419 -11.359 1.00 95.44 83 SER A CA 1
ATOM 631 C C . SER A 1 83 ? 4.866 5.283 -12.475 1.00 95.44 83 SER A C 1
ATOM 633 O O . SER A 1 83 ? 4.670 4.981 -13.653 1.00 95.44 83 SER A O 1
ATOM 635 N N . GLU A 1 84 ? 5.612 6.331 -12.115 1.00 94.50 84 GLU A N 1
ATOM 636 C CA . GLU A 1 84 ? 6.361 7.170 -13.060 1.00 94.50 84 GLU A CA 1
ATOM 637 C C . GLU A 1 84 ? 7.591 6.449 -13.630 1.00 94.50 84 GLU A C 1
ATOM 639 O O . GLU A 1 84 ? 7.883 6.590 -14.817 1.00 94.50 84 GLU A O 1
ATOM 644 N N . TYR A 1 85 ? 8.279 5.645 -12.813 1.00 93.75 85 TYR A N 1
ATOM 645 C CA . TYR A 1 85 ? 9.445 4.859 -13.223 1.00 93.75 85 TYR A CA 1
ATOM 646 C C . TYR A 1 85 ? 9.124 3.825 -14.310 1.00 93.75 85 TYR A C 1
ATOM 648 O O . TYR A 1 85 ? 9.791 3.816 -15.339 1.00 93.75 85 TYR A O 1
ATOM 656 N N . ALA A 1 86 ? 8.121 2.968 -14.072 1.00 89.56 86 ALA A N 1
ATOM 657 C CA . ALA A 1 86 ? 7.672 1.823 -14.882 1.00 89.56 86 ALA A CA 1
ATOM 658 C C . ALA A 1 86 ? 8.303 1.674 -16.299 1.00 89.56 86 ALA A C 1
ATOM 660 O O . ALA A 1 86 ? 7.647 1.967 -17.308 1.00 89.56 86 ALA A O 1
ATOM 661 N N . PRO A 1 87 ? 9.553 1.180 -16.418 1.00 92.69 87 PRO A N 1
ATOM 662 C CA . PRO A 1 87 ? 10.337 1.293 -17.653 1.00 92.69 87 PRO A CA 1
ATOM 663 C C . PRO A 1 87 ? 9.924 0.285 -18.731 1.00 92.69 87 PRO A C 1
ATOM 665 O O . PRO A 1 87 ? 10.268 0.448 -19.900 1.00 92.69 87 PRO A O 1
ATOM 668 N N . ASN A 1 88 ? 9.171 -0.755 -18.363 1.00 95.56 88 ASN A N 1
ATOM 669 C CA . ASN A 1 88 ? 8.651 -1.762 -19.281 1.00 95.56 88 ASN A CA 1
ATOM 670 C C . ASN A 1 88 ? 7.179 -2.098 -18.973 1.00 95.56 88 ASN A C 1
ATOM 672 O O . ASN A 1 88 ? 6.624 -1.690 -17.948 1.00 95.56 88 ASN A O 1
ATOM 676 N N . ALA A 1 89 ? 6.534 -2.813 -19.898 1.00 97.06 89 ALA A N 1
ATOM 677 C CA . ALA A 1 89 ? 5.114 -3.144 -19.809 1.00 97.06 89 ALA A CA 1
ATOM 678 C C . ALA A 1 89 ? 4.785 -4.081 -18.634 1.00 97.06 89 ALA A C 1
ATOM 680 O O . ALA A 1 89 ? 3.741 -3.911 -18.010 1.00 97.06 89 ALA A O 1
ATOM 681 N N . ASP A 1 90 ? 5.681 -5.012 -18.297 1.00 97.44 90 ASP A N 1
ATOM 682 C CA . ASP A 1 90 ? 5.460 -5.987 -17.223 1.00 97.44 90 ASP A CA 1
ATOM 683 C C . ASP A 1 90 ? 5.455 -5.309 -15.846 1.00 97.44 90 ASP A C 1
ATOM 685 O O . ASP A 1 90 ? 4.552 -5.537 -15.039 1.00 97.44 90 ASP A O 1
ATOM 689 N N . ILE A 1 91 ? 6.417 -4.411 -15.594 1.00 97.06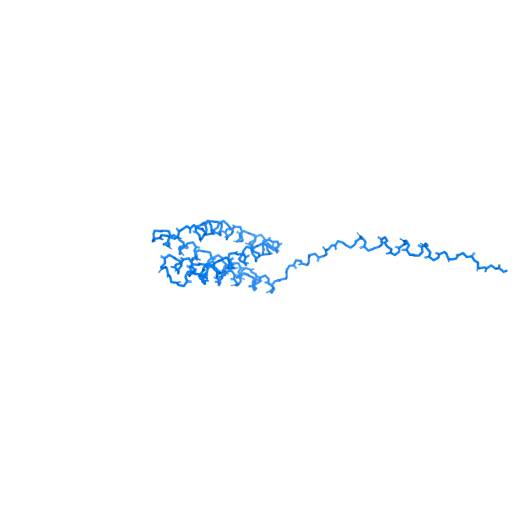 91 ILE A N 1
ATOM 690 C CA . ILE A 1 91 ? 6.471 -3.598 -14.370 1.00 97.06 91 ILE A CA 1
ATOM 691 C C . ILE A 1 91 ? 5.238 -2.696 -14.282 1.00 97.06 91 ILE A C 1
ATOM 693 O O . ILE A 1 91 ? 4.628 -2.592 -13.218 1.00 97.06 91 ILE A O 1
ATOM 697 N N . ARG A 1 92 ? 4.833 -2.069 -15.394 1.00 97.88 92 ARG A N 1
ATOM 698 C CA . ARG A 1 92 ? 3.640 -1.212 -15.436 1.00 97.88 92 ARG A CA 1
ATOM 699 C C . ARG A 1 92 ? 2.373 -1.985 -15.075 1.00 97.88 92 ARG A C 1
ATOM 701 O O . ARG A 1 92 ? 1.634 -1.547 -14.200 1.00 97.88 92 ARG A O 1
ATOM 708 N N . ALA A 1 93 ? 2.164 -3.152 -15.681 1.00 98.31 93 ALA A N 1
ATOM 709 C CA . ALA A 1 93 ? 1.013 -4.004 -15.396 1.00 98.31 93 ALA A CA 1
ATOM 710 C C . ALA A 1 93 ? 1.002 -4.494 -13.935 1.00 98.31 93 ALA A C 1
ATOM 712 O O . ALA A 1 93 ? -0.041 -4.487 -13.279 1.00 98.31 93 ALA A O 1
ATOM 713 N N . ALA A 1 94 ? 2.166 -4.872 -13.393 1.00 98.19 94 ALA A N 1
ATOM 714 C CA . ALA A 1 94 ? 2.289 -5.263 -11.990 1.00 98.19 94 ALA A CA 1
ATOM 715 C C . ALA A 1 94 ? 1.944 -4.107 -11.034 1.00 98.19 94 ALA A C 1
ATOM 717 O O . ALA A 1 94 ? 1.230 -4.310 -10.049 1.00 98.19 94 ALA A O 1
ATOM 718 N N . LEU A 1 95 ? 2.398 -2.888 -11.345 1.00 98.38 95 LEU A N 1
ATOM 719 C CA . LEU A 1 95 ? 2.070 -1.689 -10.577 1.00 98.38 95 LEU A CA 1
ATOM 720 C C . LEU A 1 95 ? 0.585 -1.333 -10.672 1.00 98.38 95 LEU A C 1
ATOM 722 O O . LEU A 1 95 ? -0.012 -1.036 -9.646 1.00 98.38 95 LEU A O 1
ATOM 726 N N . GLU A 1 96 ? -0.047 -1.422 -11.842 1.00 98.38 96 GLU A N 1
ATOM 727 C CA . GLU A 1 96 ? -1.492 -1.190 -11.995 1.00 98.38 96 GLU A CA 1
ATOM 728 C C . GLU A 1 96 ? -2.319 -2.157 -11.131 1.00 98.38 96 GLU A C 1
ATOM 730 O O . GLU A 1 96 ? -3.231 -1.741 -10.407 1.00 98.38 96 GLU A O 1
ATOM 735 N N . GLN A 1 97 ? -1.951 -3.440 -11.129 1.00 98.38 97 GLN A N 1
ATOM 736 C CA . GLN A 1 97 ? -2.604 -4.458 -10.307 1.00 98.38 97 GLN A CA 1
ATOM 737 C C . GLN A 1 97 ? -2.409 -4.207 -8.799 1.00 98.38 97 GLN A C 1
ATOM 739 O O . GLN A 1 97 ? -3.358 -4.343 -8.012 1.00 98.38 97 GLN A O 1
ATOM 744 N N . ALA A 1 98 ? -1.197 -3.815 -8.393 1.00 98.50 98 ALA A N 1
ATOM 745 C CA . ALA A 1 98 ? -0.903 -3.403 -7.023 1.00 98.50 98 ALA A CA 1
ATOM 746 C C . ALA A 1 98 ? -1.672 -2.132 -6.634 1.00 98.50 98 ALA A C 1
ATOM 748 O O . ALA A 1 98 ? -2.197 -2.043 -5.528 1.00 98.50 98 ALA A O 1
ATOM 749 N N . GLY A 1 99 ? -1.811 -1.179 -7.556 1.00 98.56 99 GLY A N 1
ATOM 750 C CA . GLY A 1 99 ? -2.538 0.072 -7.364 1.00 98.56 99 GLY A CA 1
ATOM 751 C C . GLY A 1 99 ? -4.027 -0.142 -7.125 1.00 98.56 99 GLY A C 1
ATOM 752 O O . GLY A 1 99 ? -4.587 0.450 -6.206 1.00 98.56 99 GLY A O 1
ATOM 753 N N . SER A 1 100 ? -4.666 -1.033 -7.887 1.00 98.56 100 SER A N 1
ATOM 754 C CA . SER A 1 100 ? -6.069 -1.402 -7.656 1.00 98.56 100 SER A CA 1
ATOM 755 C C . SER A 1 100 ? -6.277 -1.997 -6.257 1.00 98.56 100 SER A C 1
ATOM 757 O O . SER A 1 100 ? -7.178 -1.580 -5.528 1.00 98.56 100 SER A O 1
ATOM 759 N N . THR A 1 101 ? -5.390 -2.909 -5.852 1.00 98.75 101 THR A N 1
ATOM 760 C CA . THR A 1 101 ? -5.423 -3.533 -4.520 1.00 98.75 101 THR A CA 1
ATOM 761 C C . THR A 1 101 ? -5.165 -2.500 -3.420 1.00 98.75 101 THR A C 1
ATOM 763 O O . THR A 1 101 ? -5.866 -2.483 -2.410 1.00 98.75 101 THR A O 1
ATOM 766 N N . TRP A 1 102 ? -4.210 -1.590 -3.637 1.00 98.75 102 TRP A N 1
ATOM 767 C CA . TRP A 1 102 ? -3.903 -0.488 -2.730 1.00 98.75 102 TRP A CA 1
ATOM 768 C C . TRP A 1 102 ? -5.106 0.422 -2.487 1.00 98.75 102 TRP A C 1
ATOM 770 O O . TRP A 1 102 ? -5.360 0.763 -1.338 1.00 98.75 102 TRP A O 1
ATOM 780 N N . GLN A 1 103 ? -5.871 0.791 -3.520 1.00 98.62 103 GLN A N 1
ATOM 781 C CA . GLN A 1 103 ? -7.044 1.658 -3.343 1.00 98.62 103 GLN A CA 1
ATOM 782 C C . GLN A 1 103 ? -8.082 1.024 -2.408 1.00 98.62 103 GLN A C 1
ATOM 784 O O . GLN A 1 103 ? -8.493 1.657 -1.435 1.00 98.62 103 GLN A O 1
ATOM 789 N N . ALA A 1 104 ? -8.430 -0.245 -2.643 1.00 98.50 104 ALA A N 1
ATOM 790 C CA . ALA A 1 104 ? -9.353 -0.981 -1.778 1.00 98.50 104 ALA A CA 1
ATOM 791 C C . ALA A 1 104 ? -8.800 -1.138 -0.349 1.00 98.50 104 ALA A C 1
ATOM 793 O O . ALA A 1 104 ? -9.513 -0.929 0.634 1.00 98.50 104 ALA A O 1
ATOM 794 N N . TYR A 1 105 ? -7.510 -1.466 -0.227 1.00 98.75 105 TYR A N 1
ATOM 795 C CA . TYR A 1 105 ? -6.839 -1.624 1.061 1.00 98.75 105 TYR A CA 1
ATOM 796 C C . TYR A 1 105 ? -6.820 -0.324 1.867 1.00 98.75 105 TYR A C 1
ATOM 798 O O . TYR A 1 105 ? -7.145 -0.321 3.053 1.00 98.75 105 TYR A O 1
ATOM 806 N N . ARG A 1 106 ? -6.477 0.790 1.220 1.00 98.69 106 ARG A N 1
ATOM 807 C CA . ARG A 1 106 ? -6.403 2.116 1.828 1.00 98.69 106 ARG A CA 1
ATOM 808 C C . ARG A 1 106 ? -7.766 2.600 2.296 1.00 98.69 106 ARG A C 1
ATOM 810 O O . ARG A 1 106 ? -7.865 3.117 3.404 1.00 98.69 106 ARG A O 1
ATOM 817 N N . GLU A 1 107 ? -8.800 2.453 1.471 1.00 98.31 107 GLU A N 1
ATOM 818 C CA . GLU A 1 107 ? -10.163 2.832 1.852 1.00 98.31 107 GLU A CA 1
ATOM 819 C C . GLU A 1 107 ? -10.585 2.111 3.137 1.00 98.31 107 GLU A C 1
ATOM 821 O O . GLU A 1 107 ? -11.045 2.744 4.090 1.00 98.31 107 GLU A O 1
ATOM 826 N N . LEU A 1 108 ? -10.328 0.803 3.210 1.00 98.12 108 LEU A N 1
ATOM 827 C CA . LEU A 1 108 ? -10.622 0.013 4.397 1.00 98.12 108 LEU A CA 1
ATOM 828 C C . LEU A 1 108 ? -9.752 0.418 5.594 1.00 98.12 108 LEU A C 1
ATOM 830 O O . LEU A 1 108 ? -10.273 0.568 6.697 1.00 98.12 108 LEU A O 1
ATOM 834 N N . ALA A 1 109 ? -8.454 0.646 5.384 1.00 98.31 109 ALA A N 1
ATOM 835 C CA . ALA A 1 109 ? -7.512 1.028 6.434 1.00 98.31 109 ALA A CA 1
ATOM 836 C C . ALA A 1 109 ? -7.823 2.393 7.065 1.00 98.31 109 ALA A C 1
ATOM 838 O O . ALA A 1 109 ? -7.504 2.605 8.232 1.00 98.31 109 ALA A O 1
ATOM 839 N N . LEU A 1 110 ? -8.456 3.304 6.322 1.00 97.56 110 LEU A N 1
ATOM 840 C CA . LEU A 1 110 ? -8.890 4.614 6.818 1.00 97.56 110 LEU A CA 1
ATOM 841 C C . LEU A 1 110 ? -10.316 4.602 7.395 1.00 97.56 110 LEU A C 1
ATOM 843 O 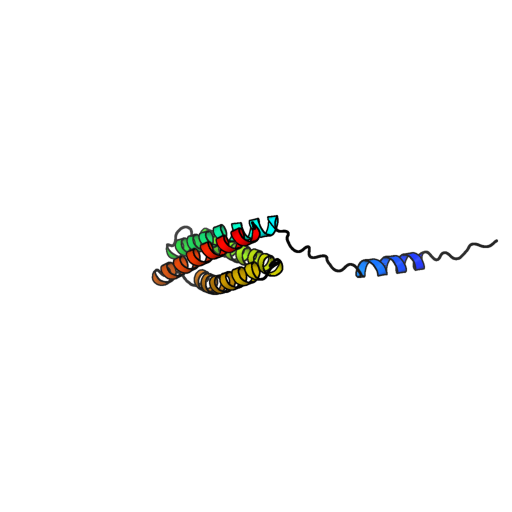O . LEU A 1 110 ? -10.777 5.609 7.934 1.00 97.56 110 LEU A O 1
ATOM 847 N N . SER A 1 111 ? -11.022 3.476 7.294 1.00 97.62 111 SER A N 1
ATOM 848 C CA . SER A 1 111 ? -12.342 3.294 7.896 1.00 97.62 111 SER A CA 1
ATOM 849 C C . SER A 1 111 ? -12.250 2.897 9.375 1.00 97.62 111 SER A C 1
ATOM 851 O O . SER A 1 111 ? -11.192 2.524 9.884 1.00 97.62 111 SER A O 1
ATOM 853 N N . ARG A 1 112 ? -13.374 2.983 10.100 1.00 96.38 112 ARG A N 1
ATOM 854 C CA . ARG A 1 112 ? -13.425 2.616 11.522 1.00 96.38 112 ARG A CA 1
ATOM 855 C C . ARG A 1 112 ? -13.216 1.104 11.694 1.00 96.38 112 ARG A C 1
ATOM 857 O O . ARG A 1 112 ? -14.063 0.360 11.211 1.00 96.38 112 ARG A O 1
ATOM 864 N N . PRO A 1 113 ? -12.219 0.647 12.475 1.00 96.88 113 PRO A N 1
ATOM 865 C CA . PRO A 1 113 ? -11.980 -0.778 12.656 1.00 96.88 113 PRO A CA 1
ATOM 866 C C . PRO A 1 113 ? -13.163 -1.565 13.227 1.00 96.88 113 PRO A C 1
ATOM 868 O O . PRO A 1 113 ? -13.767 -1.169 14.227 1.00 96.88 113 PRO A O 1
ATOM 871 N N . SER A 1 114 ? -13.437 -2.725 12.626 1.00 96.12 114 SER A N 1
ATOM 872 C CA . SER A 1 114 ? -14.284 -3.786 13.184 1.00 96.12 114 SER A CA 1
ATOM 873 C C . SER A 1 114 ? -13.619 -5.151 13.001 1.00 96.12 114 SER A C 1
ATOM 875 O O . SER A 1 114 ? -12.680 -5.302 12.216 1.00 96.12 114 SER A O 1
ATOM 877 N N . ARG A 1 115 ? -14.113 -6.176 13.707 1.00 91.69 115 ARG A N 1
ATOM 878 C CA . ARG A 1 115 ? -13.579 -7.539 13.584 1.00 91.69 115 ARG A CA 1
ATOM 879 C C . ARG A 1 115 ? -13.761 -8.099 12.172 1.00 91.69 115 ARG A C 1
ATOM 881 O O . ARG A 1 115 ? -12.853 -8.743 11.657 1.00 91.69 115 ARG A O 1
ATOM 888 N N . GLU A 1 116 ? -14.910 -7.850 11.553 1.00 93.19 116 GLU A N 1
ATOM 889 C CA . GLU A 1 116 ? -15.216 -8.288 10.189 1.00 93.19 116 GLU A CA 1
ATOM 890 C C . GLU A 1 116 ? -14.290 -7.604 9.179 1.00 93.19 116 GLU A C 1
ATOM 892 O O . GLU A 1 116 ? -13.691 -8.266 8.332 1.00 93.19 116 GLU A O 1
ATOM 897 N N . GLN A 1 117 ? -14.118 -6.286 9.305 1.00 96.19 117 GLN A N 1
ATOM 898 C CA . GLN A 1 117 ? -13.256 -5.517 8.412 1.00 96.19 117 GLN A CA 1
ATOM 899 C C . GLN A 1 117 ? -11.776 -5.866 8.582 1.00 96.19 117 GLN A C 1
ATOM 901 O O . GLN A 1 117 ? -11.057 -5.926 7.592 1.00 96.19 117 GLN A O 1
ATOM 906 N N . ALA A 1 118 ? -11.324 -6.168 9.801 1.00 97.06 118 ALA A N 1
ATOM 907 C C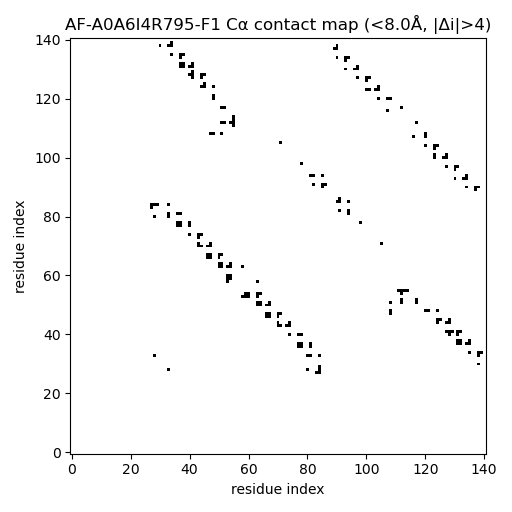A . ALA A 1 118 ? -9.948 -6.577 10.070 1.00 97.06 118 ALA A CA 1
ATOM 908 C C . ALA A 1 118 ? -9.531 -7.831 9.283 1.00 97.06 118 ALA A C 1
ATOM 910 O O . ALA A 1 118 ? -8.405 -7.897 8.794 1.00 97.06 118 ALA A O 1
ATOM 911 N N . VAL A 1 119 ? -10.431 -8.807 9.124 1.00 97.44 119 VAL A N 1
ATOM 912 C CA . VAL A 1 119 ? -10.152 -10.016 8.329 1.00 97.44 119 VAL A CA 1
ATOM 913 C C . VAL A 1 119 ? -9.953 -9.658 6.859 1.00 97.44 119 VAL A C 1
ATOM 915 O O . VAL A 1 119 ? -8.976 -10.088 6.251 1.00 97.44 119 VAL A O 1
ATOM 918 N N . HIS A 1 120 ? -10.844 -8.837 6.300 1.00 97.75 120 HIS A N 1
ATOM 919 C CA . HIS A 1 120 ? -10.733 -8.395 4.910 1.00 97.75 120 HIS A CA 1
ATOM 920 C C . HIS A 1 120 ? -9.483 -7.530 4.686 1.00 97.75 120 HIS A C 1
ATOM 922 O O . HIS A 1 120 ? -8.776 -7.683 3.692 1.00 97.75 120 HIS A O 1
ATOM 928 N N . LEU A 1 121 ? -9.158 -6.672 5.651 1.00 98.44 121 LEU A N 1
ATOM 929 C CA . LEU A 1 121 ? -7.975 -5.827 5.612 1.00 98.44 121 LEU A CA 1
ATOM 930 C C . LEU A 1 121 ? -6.686 -6.651 5.582 1.00 98.44 121 LEU A C 1
ATOM 932 O O . LEU A 1 121 ? -5.788 -6.346 4.802 1.00 98.44 121 LEU A O 1
ATOM 936 N N . LEU A 1 122 ? -6.602 -7.717 6.381 1.00 98.31 122 LEU A N 1
ATOM 937 C CA . LEU A 1 122 ? -5.453 -8.624 6.366 1.00 98.31 122 LEU A CA 1
ATOM 938 C C . LEU A 1 122 ? -5.307 -9.350 5.022 1.00 98.31 122 LEU A C 1
ATOM 940 O O . LEU A 1 122 ? -4.1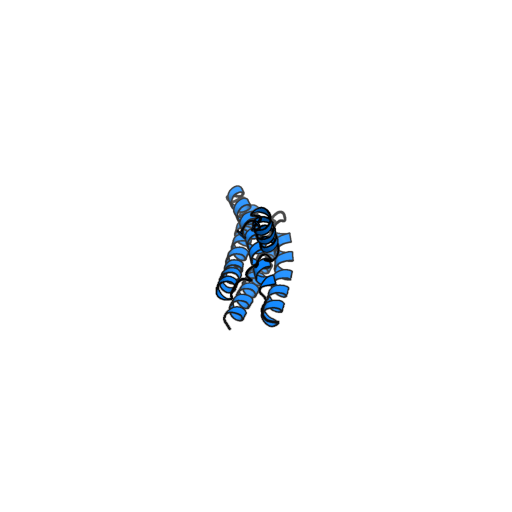97 -9.440 4.508 1.00 98.31 122 LEU A O 1
ATOM 944 N N . GLN A 1 123 ? -6.411 -9.784 4.410 1.00 98.38 123 GLN A N 1
ATOM 945 C CA . GLN A 1 123 ? -6.381 -10.408 3.080 1.00 98.38 123 GLN A CA 1
ATOM 946 C C . GLN A 1 123 ? -5.824 -9.455 2.014 1.00 98.38 123 GLN A C 1
ATOM 948 O O . GLN A 1 123 ? -4.954 -9.837 1.233 1.00 98.38 123 GLN A O 1
ATOM 953 N N . LEU A 1 124 ? -6.284 -8.201 2.013 1.00 98.62 124 LEU A N 1
ATOM 954 C CA . LEU A 1 124 ? -5.772 -7.169 1.110 1.00 98.62 124 LEU A CA 1
ATOM 955 C C . LEU A 1 124 ? -4.302 -6.828 1.403 1.00 98.62 124 LEU A C 1
ATOM 957 O O . LEU A 1 124 ? -3.527 -6.632 0.469 1.00 98.62 124 LEU A O 1
ATOM 961 N N . SER A 1 125 ? -3.898 -6.808 2.678 1.00 98.56 125 SER A N 1
ATOM 962 C CA . SER A 1 125 ? -2.501 -6.607 3.084 1.00 98.56 125 SER A CA 1
ATOM 963 C C . SER A 1 125 ? -1.585 -7.711 2.549 1.00 98.56 125 SER A C 1
ATOM 965 O O . SER A 1 125 ? -0.512 -7.410 2.027 1.00 98.56 125 SER A O 1
ATOM 967 N N . ASP A 1 126 ? -1.994 -8.977 2.641 1.00 98.44 126 ASP A N 1
ATOM 968 C CA . ASP A 1 126 ? -1.212 -10.117 2.144 1.00 98.44 126 ASP A CA 1
ATOM 969 C C . ASP A 1 126 ? -1.144 -10.139 0.614 1.00 98.44 126 ASP A C 1
ATOM 971 O O . ASP A 1 126 ? -0.083 -10.382 0.032 1.00 98.44 126 ASP A O 1
ATOM 975 N N . GLN A 1 127 ? -2.253 -9.812 -0.054 1.00 98.62 127 GLN A N 1
ATOM 976 C CA . GLN A 1 127 ? -2.278 -9.663 -1.506 1.00 98.62 127 GLN A CA 1
ATOM 977 C C . GLN A 1 127 ? -1.329 -8.547 -1.968 1.00 98.62 127 GLN A C 1
ATOM 979 O O . GLN A 1 127 ? -0.534 -8.751 -2.889 1.00 98.62 127 GLN A O 1
ATOM 984 N N . LEU A 1 128 ? -1.369 -7.387 -1.308 1.00 98.38 128 LEU A N 1
ATOM 985 C CA . LEU A 1 128 ? -0.516 -6.248 -1.637 1.00 98.38 128 LEU A CA 1
ATOM 986 C C . LEU A 1 128 ? 0.961 -6.517 -1.325 1.00 98.38 128 LEU A C 1
ATOM 988 O O . LEU A 1 128 ? 1.838 -6.072 -2.070 1.00 98.38 128 LEU A O 1
ATOM 992 N N . LEU A 1 129 ? 1.250 -7.271 -0.259 1.00 98.31 129 LEU A N 1
ATOM 993 C CA . LEU A 1 129 ? 2.595 -7.745 0.065 1.00 98.31 129 LEU A CA 1
ATOM 994 C C . LEU A 1 129 ? 3.161 -8.587 -1.086 1.00 98.31 129 LEU A C 1
ATOM 996 O O . LEU A 1 129 ? 4.263 -8.310 -1.558 1.00 98.31 129 LEU A O 1
ATOM 1000 N N . ALA A 1 130 ? 2.392 -9.569 -1.563 1.00 98.38 130 ALA A N 1
ATOM 1001 C CA . ALA A 1 130 ? 2.798 -10.446 -2.658 1.00 98.38 130 ALA A CA 1
ATOM 1002 C C . ALA A 1 130 ? 2.966 -9.685 -3.985 1.00 98.38 130 ALA A C 1
ATOM 1004 O O . ALA A 1 130 ? 3.923 -9.913 -4.720 1.00 98.38 130 ALA A O 1
ATOM 1005 N N . GLN A 1 131 ? 2.076 -8.736 -4.282 1.00 98.38 131 GLN A N 1
ATOM 1006 C CA . GLN A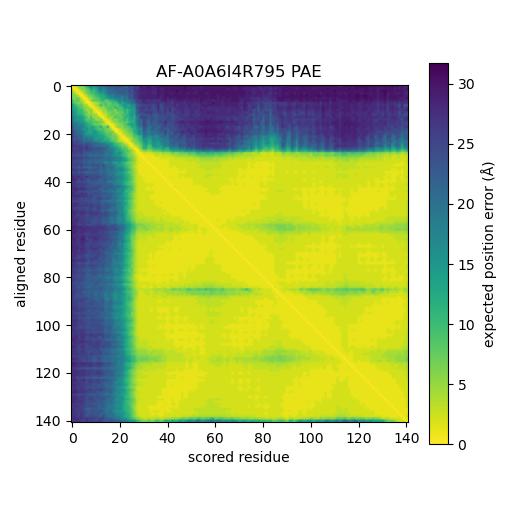 1 131 ? 2.198 -7.881 -5.468 1.00 98.38 131 GLN A CA 1
ATOM 1007 C C . GLN A 1 131 ? 3.422 -6.961 -5.392 1.00 98.38 131 GLN A C 1
ATOM 1009 O O . GLN A 1 131 ? 4.115 -6.777 -6.389 1.00 98.38 131 GLN A O 1
ATOM 1014 N N . SER A 1 132 ? 3.726 -6.418 -4.212 1.00 97.25 132 SER A N 1
ATOM 1015 C CA . SER A 1 132 ? 4.925 -5.598 -4.005 1.00 97.25 132 SER A CA 1
ATOM 1016 C C . SER A 1 132 ? 6.206 -6.421 -4.180 1.00 97.25 132 SER A C 1
ATOM 1018 O O . SER A 1 132 ? 7.161 -5.937 -4.780 1.00 97.25 132 SER A O 1
ATOM 1020 N N . GLU A 1 133 ? 6.220 -7.676 -3.712 1.00 97.44 133 GLU A N 1
ATOM 1021 C CA . GLU A 1 133 ? 7.312 -8.626 -3.979 1.00 97.44 133 GLU A CA 1
ATOM 1022 C C . GLU A 1 133 ? 7.483 -8.873 -5.481 1.00 97.44 133 GLU A C 1
ATOM 1024 O O . GLU A 1 133 ? 8.594 -8.809 -6.001 1.00 97.44 133 GLU A O 1
ATOM 1029 N N . GLN A 1 134 ? 6.381 -9.082 -6.202 1.00 97.81 134 GLN A N 1
ATOM 1030 C CA . GLN A 1 134 ? 6.425 -9.286 -7.646 1.00 97.81 134 GLN A CA 1
ATOM 1031 C C . GLN A 1 134 ? 7.034 -8.084 -8.383 1.00 97.81 134 GLN A C 1
ATOM 1033 O O . GLN A 1 134 ? 7.795 -8.277 -9.329 1.00 97.81 134 GLN A O 1
ATOM 1038 N N . VAL A 1 135 ? 6.737 -6.854 -7.951 1.00 97.25 135 VAL A N 1
ATOM 1039 C CA . VAL A 1 135 ? 7.353 -5.644 -8.520 1.00 97.25 135 VAL A CA 1
ATOM 1040 C C . VAL A 1 135 ? 8.865 -5.634 -8.276 1.00 97.25 135 VAL A C 1
ATOM 1042 O O . VAL A 1 135 ? 9.611 -5.369 -9.213 1.00 97.25 135 VAL A O 1
ATOM 1045 N N . VAL A 1 136 ? 9.331 -5.973 -7.067 1.00 96.88 136 VAL A N 1
ATOM 1046 C CA . VAL A 1 136 ? 10.774 -6.080 -6.766 1.00 96.88 136 VAL A CA 1
ATOM 1047 C C . VAL A 1 136 ? 11.454 -7.073 -7.712 1.00 96.88 136 VAL A C 1
ATOM 1049 O O . VAL A 1 136 ? 12.424 -6.714 -8.374 1.00 96.88 136 VAL A O 1
ATOM 1052 N N . LEU A 1 137 ? 10.897 -8.280 -7.856 1.00 96.88 137 LEU A N 1
ATOM 1053 C CA . LEU A 1 137 ? 11.463 -9.327 -8.717 1.00 96.88 137 LEU A CA 1
ATOM 1054 C C . LEU A 1 137 ? 11.488 -8.951 -10.205 1.00 96.88 137 LEU A C 1
ATOM 1056 O O . LEU A 1 137 ? 12.294 -9.495 -10.956 1.00 96.88 137 LEU A O 1
ATOM 1060 N N . LEU A 1 138 ? 10.588 -8.074 -10.658 1.00 96.75 138 LEU A N 1
ATOM 1061 C CA . LEU A 1 138 ? 10.587 -7.572 -12.034 1.00 96.75 138 LEU A CA 1
ATOM 1062 C C . LEU A 1 138 ? 11.627 -6.469 -12.259 1.00 96.75 138 LEU A C 1
ATOM 1064 O O . LEU A 1 138 ? 12.110 -6.342 -13.376 1.00 96.75 138 LEU A O 1
ATOM 1068 N N . ILE A 1 139 ? 11.964 -5.691 -11.226 1.00 94.50 139 ILE A N 1
ATOM 1069 C CA . ILE A 1 139 ? 13.007 -4.652 -11.279 1.00 94.50 139 ILE A CA 1
ATOM 1070 C C . ILE A 1 139 ? 14.410 -5.271 -11.192 1.00 94.50 139 ILE A C 1
ATOM 1072 O O . ILE A 1 139 ? 15.355 -4.741 -11.762 1.00 94.50 139 ILE A O 1
ATOM 1076 N N . GLU A 1 140 ? 14.563 -6.388 -10.477 1.00 91.25 140 GLU A N 1
ATOM 1077 C CA . GLU A 1 140 ? 15.845 -7.096 -10.325 1.00 91.25 140 GLU A CA 1
ATOM 1078 C C . GLU A 1 140 ? 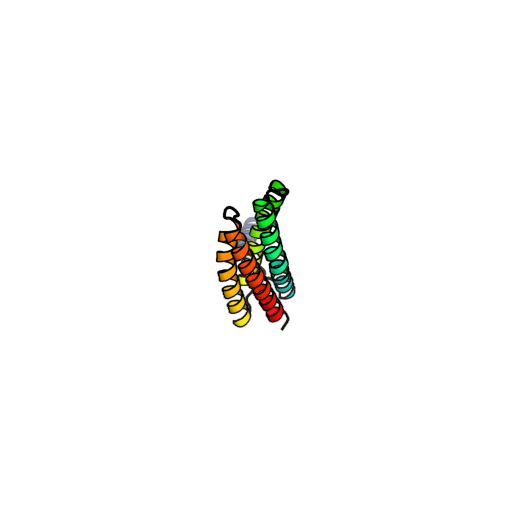16.356 -7.787 -11.602 1.00 91.25 140 GLU A C 1
ATOM 1080 O O . GLU A 1 140 ? 17.530 -8.157 -11.657 1.00 91.25 140 GLU A O 1
ATOM 1085 N N . ARG A 1 141 ? 15.482 -8.019 -12.587 1.00 79.19 141 ARG A N 1
ATOM 1086 C CA . ARG A 1 141 ? 15.781 -8.768 -13.818 1.00 79.19 141 ARG A CA 1
ATOM 1087 C C . ARG A 1 141 ? 16.312 -7.874 -14.927 1.00 79.19 141 ARG A C 1
ATOM 1089 O O . ARG A 1 141 ? 17.260 -8.334 -15.602 1.00 79.19 141 ARG A O 1
#

Nearest PDB structures (foldseek):
  8xr6-assembly1_q  TM=6.132E-01  e=8.773E-02  Chroomonas placoidea
  4k0d-assembly1_B  TM=4.036E-01  e=1.616E-01  Anaeromyxobacter dehalogenans 2CP-C
  8th4-assembly1_A  TM=4.082E-01  e=1.441E+00  Homo sapiens
  3g50-assembly1_A  TM=5.257E-01  e=3.091E+00  Streptomyces coelicolor